Protein AF-A0A3D5C557-F1 (afdb_monomer)

pLDDT: mean 78.21, std 10.98, range [43.75, 94.81]

Foldseek 3Di:
DALQVLLVVLQVVLVVDPDDPVLSVLQSCLSNVLLVLQLVLCCVQVVPPDSVQSVVCSRPCDDVVGHCPPPVRHRPDPRVCLDVVVLVVLCVVCVVPVVNVSSSNSNVSNNVVVVVVVVVVVVVD

Mean predicted aligned error: 7.43 Å

Radius of gyration: 15.38 Å; Cα contacts (8 Å, |Δi|>4): 137; chains: 1; bounding box: 36×33×42 Å

Secondary structure (DSSP, 8-state):
--HHHHHHHHHHHHHHS---HHHHHHHHHHHHHGGGGHHHHHHHHH----HHHHHHHHHHSEETTEETT-TTS------GGG-HHHHHHHHHHHHH-GGGHHHHHHHHHHHHHHHHHHHHHHHH-

Sequence (125 aa):
MRTADHAAAGFIAASLLPFTRQESVEFVAGSVFIDLDHYPGAIKKYGIRNPIDGCVFALTGNLPGLAADDPRRPIEVDRPLHRIETAIGLGLVALLIRRARPAALGVLLHFALDVLDIVTDRRTA

Structure (mmCIF, N/CA/C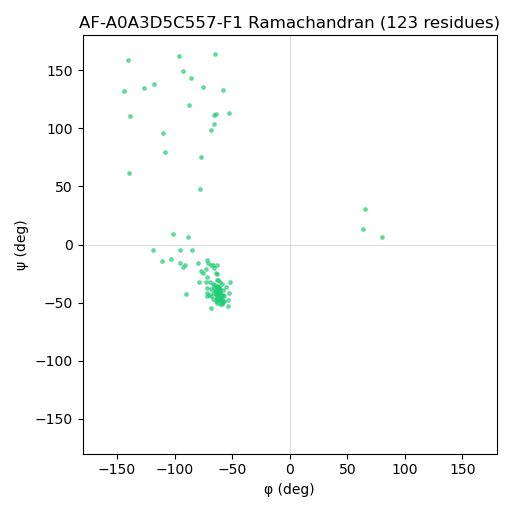/O backbone):
data_AF-A0A3D5C557-F1
#
_entry.id   AF-A0A3D5C557-F1
#
loop_
_atom_site.group_PDB
_atom_site.id
_atom_site.type_symbol
_atom_site.label_atom_id
_atom_site.label_alt_id
_atom_site.label_comp_id
_atom_site.label_asym_id
_atom_site.label_entity_id
_atom_site.label_seq_id
_atom_site.pdbx_PDB_ins_code
_atom_site.Cartn_x
_atom_site.Cartn_y
_atom_site.Cartn_z
_atom_site.occupancy
_atom_site.B_iso_or_equiv
_atom_site.auth_seq_id
_atom_site.auth_comp_id
_atom_site.auth_asym_id
_atom_site.auth_atom_id
_atom_site.pdbx_PDB_model_num
ATOM 1 N N . MET A 1 1 ? 8.478 3.250 -5.102 1.00 73.69 1 MET A N 1
ATOM 2 C CA . MET A 1 1 ? 8.643 2.288 -3.989 1.00 73.69 1 MET A CA 1
ATOM 3 C C . MET A 1 1 ? 7.889 0.997 -4.300 1.00 73.69 1 MET A C 1
ATOM 5 O O . MET A 1 1 ? 6.992 1.021 -5.135 1.00 73.69 1 MET A O 1
ATOM 9 N N . ARG A 1 2 ? 8.259 -0.144 -3.697 1.00 76.75 2 ARG A N 1
ATOM 10 C CA . ARG A 1 2 ? 7.585 -1.447 -3.902 1.00 76.75 2 ARG A CA 1
ATOM 11 C C . ARG A 1 2 ? 6.549 -1.714 -2.806 1.00 76.75 2 ARG A C 1
ATOM 13 O O . ARG A 1 2 ? 6.655 -1.184 -1.704 1.00 76.75 2 ARG A O 1
ATOM 20 N N . THR A 1 3 ? 5.623 -2.644 -3.046 1.00 80.19 3 THR A N 1
ATOM 21 C CA . THR A 1 3 ? 4.621 -3.078 -2.050 1.00 80.19 3 THR A CA 1
ATOM 22 C C . THR A 1 3 ? 5.228 -3.570 -0.745 1.00 80.19 3 THR A C 1
ATOM 24 O O . THR A 1 3 ? 4.696 -3.298 0.330 1.00 80.19 3 THR A O 1
ATOM 27 N N . ALA A 1 4 ? 6.371 -4.258 -0.809 1.00 81.88 4 ALA A N 1
ATOM 28 C CA . ALA A 1 4 ? 7.108 -4.661 0.386 1.00 81.88 4 ALA A CA 1
ATOM 29 C C . ALA A 1 4 ? 7.585 -3.459 1.225 1.00 81.88 4 ALA A C 1
ATOM 31 O O . ALA A 1 4 ? 7.542 -3.523 2.455 1.00 81.88 4 ALA A O 1
ATOM 32 N N . ASP A 1 5 ? 7.978 -2.355 0.583 1.00 84.69 5 ASP A N 1
ATOM 33 C CA . ASP A 1 5 ? 8.427 -1.140 1.268 1.00 84.69 5 ASP A CA 1
ATOM 34 C C . ASP A 1 5 ? 7.238 -0.428 1.933 1.00 84.69 5 ASP A C 1
ATOM 36 O O . ASP A 1 5 ? 7.316 -0.035 3.099 1.00 84.69 5 ASP A O 1
ATOM 40 N N . HIS A 1 6 ? 6.099 -0.351 1.235 1.00 86.81 6 HIS A N 1
ATOM 41 C CA . HIS A 1 6 ? 4.839 0.157 1.784 1.00 86.81 6 HIS A CA 1
ATOM 42 C C . HIS A 1 6 ? 4.331 -0.677 2.967 1.00 86.81 6 HIS A C 1
ATOM 44 O O . HIS A 1 6 ? 3.862 -0.125 3.968 1.00 86.81 6 HIS A O 1
ATOM 50 N N . ALA A 1 7 ? 4.453 -2.005 2.888 1.00 87.50 7 ALA A N 1
ATOM 51 C CA . ALA A 1 7 ? 4.108 -2.908 3.980 1.00 87.50 7 ALA A CA 1
ATOM 52 C C . ALA A 1 7 ? 5.015 -2.670 5.192 1.00 87.50 7 ALA A C 1
ATOM 54 O O . ALA A 1 7 ? 4.523 -2.513 6.308 1.00 87.50 7 ALA A O 1
ATOM 55 N N . ALA A 1 8 ? 6.333 -2.613 4.979 1.00 88.81 8 ALA A N 1
ATOM 56 C CA . ALA A 1 8 ? 7.312 -2.401 6.041 1.00 88.81 8 ALA A CA 1
ATOM 57 C C . ALA A 1 8 ? 7.100 -1.052 6.746 1.00 88.81 8 ALA A C 1
ATOM 59 O O . ALA A 1 8 ? 7.033 -1.004 7.976 1.00 88.81 8 ALA A O 1
ATOM 60 N N . ALA A 1 9 ? 6.914 0.026 5.981 1.00 89.88 9 ALA A N 1
ATOM 61 C CA . ALA A 1 9 ? 6.587 1.340 6.525 1.00 89.88 9 ALA A CA 1
ATOM 62 C C . ALA A 1 9 ? 5.253 1.324 7.289 1.00 89.88 9 ALA A C 1
ATOM 64 O O . ALA A 1 9 ? 5.163 1.878 8.385 1.00 89.88 9 ALA A O 1
ATOM 65 N N . GLY A 1 10 ? 4.244 0.628 6.754 1.00 91.50 10 GLY A N 1
ATOM 66 C CA . GLY A 1 10 ? 2.963 0.398 7.415 1.00 91.50 10 GLY A CA 1
ATOM 67 C C . GLY A 1 10 ? 3.115 -0.293 8.770 1.00 91.50 10 GLY A C 1
ATOM 68 O O . GLY A 1 10 ? 2.572 0.176 9.769 1.00 91.50 10 GLY A O 1
ATOM 69 N N . PHE A 1 11 ? 3.894 -1.375 8.835 1.00 93.06 11 PHE A N 1
ATOM 70 C CA . PHE A 1 11 ? 4.165 -2.102 10.079 1.00 93.06 11 PHE A CA 1
ATOM 71 C C . PHE A 1 11 ?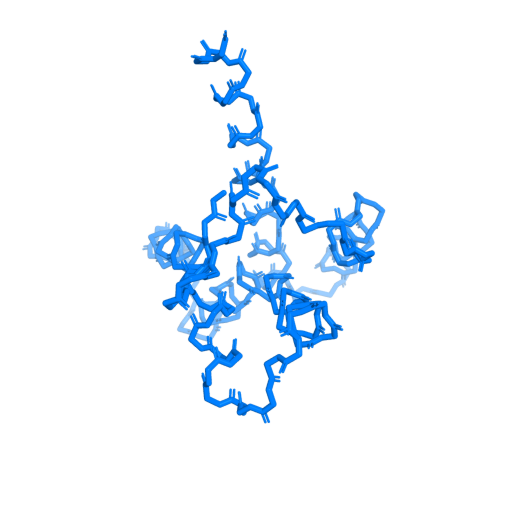 4.882 -1.231 11.112 1.00 93.06 11 PHE A C 1
ATOM 73 O O . PHE A 1 11 ? 4.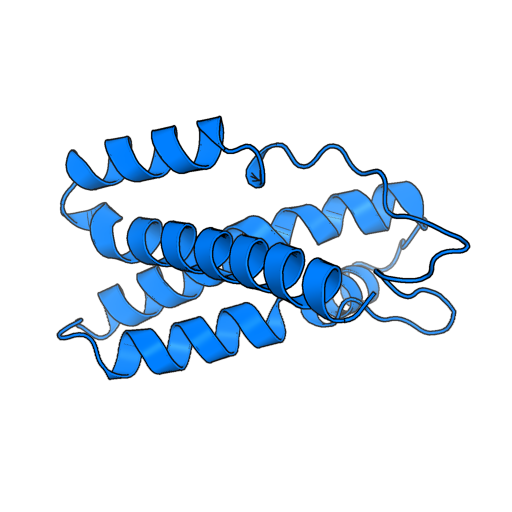480 -1.205 12.277 1.00 93.06 11 PHE A O 1
ATOM 80 N N . ILE A 1 12 ? 5.916 -0.497 10.689 1.00 93.56 12 ILE A N 1
ATOM 81 C CA . ILE A 1 12 ? 6.662 0.409 11.568 1.00 93.56 12 ILE A CA 1
ATOM 82 C C . ILE A 1 12 ? 5.723 1.485 12.116 1.00 93.56 12 ILE A C 1
ATOM 84 O O . ILE A 1 12 ? 5.630 1.647 13.331 1.00 93.56 12 ILE A O 1
ATOM 88 N N . ALA A 1 13 ? 4.969 2.171 11.255 1.00 92.31 13 ALA A N 1
ATOM 89 C CA . ALA A 1 13 ? 4.052 3.224 11.679 1.00 92.31 13 ALA A CA 1
ATOM 90 C C . ALA A 1 13 ? 2.941 2.690 12.599 1.00 92.31 13 ALA A C 1
ATOM 92 O O . ALA A 1 13 ? 2.670 3.290 13.638 1.00 92.31 13 ALA A O 1
ATOM 93 N N . ALA A 1 14 ? 2.359 1.527 12.292 1.00 93.81 14 ALA A N 1
ATOM 94 C CA . ALA A 1 14 ? 1.355 0.893 13.145 1.00 93.81 14 ALA A CA 1
ATOM 95 C C . ALA A 1 14 ? 1.888 0.553 14.546 1.00 93.81 14 ALA A C 1
ATOM 97 O O . ALA A 1 14 ? 1.122 0.613 15.503 1.00 93.81 14 ALA A O 1
ATOM 98 N N . SER A 1 15 ? 3.180 0.220 14.677 1.00 93.06 15 SER A N 1
ATOM 99 C CA . SER A 1 15 ? 3.813 -0.074 15.973 1.00 93.06 15 SER A CA 1
ATOM 100 C C . SER A 1 15 ? 4.034 1.163 16.852 1.00 93.06 15 SER A C 1
ATOM 102 O O . SER A 1 15 ? 4.177 1.037 18.066 1.00 93.06 15 SER A O 1
ATOM 104 N N . LEU A 1 16 ? 4.052 2.353 16.244 1.00 94.38 16 LEU A N 1
ATOM 105 C CA . LEU A 1 16 ? 4.258 3.636 16.922 1.00 94.38 16 LEU A CA 1
ATOM 106 C C . LEU A 1 16 ? 2.941 4.337 17.281 1.00 94.38 16 LEU A C 1
ATOM 108 O O . LEU A 1 16 ? 2.933 5.278 18.074 1.00 94.38 16 LEU A O 1
ATOM 112 N N . LEU A 1 17 ? 1.832 3.904 16.684 1.00 91.94 17 LEU A N 1
ATOM 113 C CA . LEU A 1 17 ? 0.509 4.471 16.907 1.00 91.94 17 LEU A CA 1
ATOM 114 C C . LEU A 1 17 ? -0.222 3.714 18.026 1.00 91.94 17 LEU A C 1
ATOM 116 O O . LEU A 1 17 ? -0.039 2.507 18.176 1.00 91.94 17 LEU A O 1
ATOM 120 N N . PRO A 1 18 ? -1.097 4.384 18.798 1.00 93.12 18 PRO A N 1
ATOM 121 C CA . PRO A 1 18 ? -1.870 3.761 19.873 1.00 93.12 18 PRO A CA 1
ATOM 122 C C . PRO A 1 18 ? -3.061 2.956 19.320 1.00 93.12 18 PRO A C 1
ATOM 124 O O . PRO A 1 18 ? -4.199 3.125 19.755 1.00 93.12 18 PRO A O 1
ATOM 127 N N . PHE A 1 19 ? -2.813 2.118 18.316 1.00 93.62 19 PHE A N 1
ATOM 128 C CA . PHE A 1 19 ? -3.806 1.268 17.681 1.00 93.62 19 PHE A CA 1
ATOM 129 C C . PHE A 1 19 ? -3.976 -0.044 18.438 1.00 93.62 19 PHE A C 1
ATOM 131 O O . PHE A 1 19 ? -3.028 -0.652 18.936 1.00 93.62 19 PHE A O 1
ATOM 138 N N . THR A 1 20 ? -5.216 -0.515 18.493 1.00 94.81 20 THR A N 1
ATOM 139 C CA . THR A 1 20 ? -5.509 -1.906 18.825 1.00 94.81 20 THR A CA 1
ATOM 140 C C . THR A 1 20 ? -4.957 -2.833 17.743 1.00 94.81 20 THR A C 1
ATOM 142 O O . THR A 1 20 ? -4.710 -2.428 16.609 1.00 94.81 20 THR A O 1
ATOM 145 N N . ARG A 1 21 ? -4.847 -4.130 18.054 1.00 93.75 21 ARG A N 1
ATOM 146 C CA . ARG A 1 21 ? -4.385 -5.142 17.090 1.00 93.75 21 ARG A CA 1
ATOM 147 C C . ARG A 1 21 ? -5.164 -5.110 15.773 1.00 93.75 21 ARG A C 1
ATOM 149 O O . ARG A 1 21 ? -4.571 -5.264 14.712 1.00 93.75 21 ARG A O 1
ATOM 156 N N . GLN A 1 22 ? -6.482 -4.937 15.849 1.00 94.00 22 GLN A N 1
ATOM 157 C CA . GLN A 1 22 ? -7.327 -4.877 14.662 1.00 94.00 22 GLN A CA 1
ATOM 158 C C . GLN A 1 22 ? -7.063 -3.602 13.856 1.00 94.00 22 GLN A C 1
ATOM 160 O O . GLN A 1 22 ? -6.893 -3.683 12.645 1.00 94.00 22 GLN A O 1
ATOM 165 N N . GLU A 1 23 ? -6.961 -2.450 14.517 1.00 94.31 23 GLU A N 1
ATOM 166 C CA . GLU A 1 23 ? -6.661 -1.177 13.854 1.00 94.31 23 GLU A CA 1
ATOM 167 C C . GLU A 1 23 ? -5.270 -1.195 13.199 1.00 94.31 23 GLU A C 1
ATOM 169 O O . GLU A 1 23 ? -5.115 -0.681 12.096 1.00 94.31 23 GLU A O 1
ATOM 174 N N . SER A 1 24 ? -4.274 -1.853 13.807 1.00 94.44 24 SER A N 1
ATOM 175 C CA . SER A 1 24 ? -2.961 -2.066 13.183 1.00 94.44 24 SER A CA 1
ATOM 176 C C . SER A 1 24 ? -3.060 -2.906 11.908 1.00 94.44 24 SER A C 1
ATOM 178 O O . SER A 1 24 ? -2.435 -2.565 10.908 1.00 94.44 24 SER A O 1
ATOM 180 N N . VAL A 1 25 ? -3.855 -3.984 11.914 1.00 93.56 25 VAL A N 1
ATOM 181 C CA . VAL A 1 25 ? -4.083 -4.811 10.714 1.00 93.56 25 VAL A CA 1
ATOM 182 C C . VAL A 1 25 ? -4.779 -3.999 9.626 1.00 93.56 25 VAL A C 1
ATOM 184 O O . VAL A 1 25 ? -4.350 -4.033 8.477 1.00 93.56 25 VAL A O 1
ATOM 187 N N . GLU A 1 26 ? -5.820 -3.248 9.980 1.00 91.25 26 GLU A N 1
ATOM 188 C CA . GLU A 1 26 ? -6.553 -2.385 9.050 1.00 91.25 26 GLU A CA 1
ATOM 189 C C . GLU A 1 26 ? -5.645 -1.296 8.457 1.00 91.25 26 GLU A C 1
ATOM 191 O O . GLU A 1 26 ? -5.683 -1.058 7.252 1.00 91.25 26 GLU A O 1
ATOM 196 N N . PHE A 1 27 ? -4.787 -0.682 9.274 1.00 92.56 27 PHE A N 1
ATOM 197 C CA . PHE A 1 27 ? -3.813 0.316 8.836 1.00 92.56 27 PHE A CA 1
ATOM 198 C C . PHE A 1 27 ? -2.778 -0.258 7.865 1.00 92.56 27 PHE A C 1
ATOM 200 O O . PHE A 1 27 ? -2.580 0.299 6.787 1.00 92.56 27 PHE A O 1
ATOM 207 N N . VAL A 1 28 ? -2.150 -1.388 8.206 1.00 92.31 28 VAL A N 1
ATOM 208 C CA . VAL A 1 28 ? -1.165 -2.044 7.330 1.00 92.31 28 VAL A CA 1
ATOM 209 C C . VAL A 1 28 ? -1.824 -2.518 6.035 1.00 92.31 28 VAL A C 1
ATOM 211 O O . VAL A 1 28 ? -1.261 -2.347 4.961 1.00 92.31 28 VAL A O 1
ATOM 214 N N . ALA A 1 29 ? -3.040 -3.065 6.107 1.00 88.88 29 ALA A N 1
ATOM 215 C CA . ALA A 1 29 ? -3.794 -3.438 4.914 1.00 88.88 29 ALA A CA 1
ATOM 216 C C . ALA A 1 29 ? -4.064 -2.216 4.022 1.00 88.88 29 ALA A C 1
ATOM 218 O O . ALA A 1 29 ? -3.884 -2.295 2.811 1.00 88.88 29 ALA A O 1
ATOM 219 N N . GLY A 1 30 ? -4.432 -1.077 4.616 1.00 88.19 30 GLY A N 1
ATOM 220 C CA . GLY A 1 30 ? -4.611 0.184 3.901 1.00 88.19 30 GLY A CA 1
ATOM 221 C C . GLY A 1 30 ? -3.337 0.691 3.224 1.00 88.19 30 GLY A C 1
ATOM 222 O O . GLY A 1 30 ? -3.418 1.191 2.105 1.00 88.19 30 GLY A O 1
ATOM 223 N N . SER A 1 31 ? -2.165 0.519 3.851 1.00 89.62 31 SER A N 1
ATOM 224 C CA . SER A 1 31 ? -0.888 0.998 3.299 1.00 89.62 31 SER A CA 1
ATOM 225 C C . SER A 1 31 ? -0.399 0.224 2.078 1.00 89.62 31 SER A C 1
ATOM 227 O O . SER A 1 31 ? 0.458 0.723 1.359 1.00 89.62 31 SER A O 1
ATOM 229 N N . VAL A 1 32 ? -0.954 -0.960 1.814 1.00 86.69 32 VAL A N 1
ATOM 230 C CA . VAL A 1 32 ? -0.622 -1.791 0.642 1.00 86.69 32 VAL A CA 1
ATOM 231 C C . VAL A 1 32 ? -1.815 -2.035 -0.279 1.00 86.69 32 VAL A C 1
ATOM 233 O O . VAL A 1 32 ? -1.673 -2.660 -1.324 1.00 86.69 32 VAL A O 1
ATOM 236 N N . PHE A 1 33 ? -3.013 -1.582 0.095 1.00 82.62 33 PHE A N 1
ATOM 237 C CA . PHE A 1 33 ? -4.239 -1.864 -0.653 1.00 82.62 33 PHE A CA 1
ATOM 238 C C . PHE A 1 33 ? -4.177 -1.323 -2.084 1.00 82.62 33 PHE A C 1
ATOM 240 O O . PHE A 1 33 ? -4.619 -1.985 -3.020 1.00 82.62 33 PHE A O 1
ATOM 247 N N . ILE A 1 34 ? -3.620 -0.124 -2.245 1.00 75.75 34 ILE A N 1
ATOM 248 C CA . ILE A 1 34 ? -3.537 0.563 -3.536 1.00 75.75 34 ILE A CA 1
ATOM 249 C C . ILE A 1 34 ? -2.562 -0.148 -4.471 1.00 75.75 34 ILE A C 1
ATOM 251 O O . ILE A 1 34 ? -2.840 -0.267 -5.662 1.00 75.75 34 ILE A O 1
ATOM 255 N N . ASP A 1 35 ? -1.510 -0.753 -3.918 1.00 77.62 35 ASP A N 1
ATOM 256 C CA . ASP A 1 35 ? -0.557 -1.541 -4.689 1.00 77.62 35 ASP A CA 1
ATOM 257 C C . ASP A 1 35 ? -1.177 -2.776 -5.359 1.00 77.62 35 ASP A C 1
ATOM 259 O O . ASP A 1 35 ? -0.602 -3.314 -6.304 1.00 77.62 35 ASP A O 1
ATOM 263 N N . LEU A 1 36 ? -2.356 -3.233 -4.922 1.00 67.56 36 LEU A N 1
ATOM 264 C CA . LEU A 1 36 ? -3.023 -4.391 -5.519 1.00 67.56 36 LEU A CA 1
ATOM 265 C C . LEU A 1 36 ? -3.461 -4.149 -6.975 1.00 67.56 36 LEU A C 1
ATOM 267 O O . LEU A 1 36 ? -3.651 -5.122 -7.709 1.00 67.56 36 LEU A O 1
ATOM 271 N N . ASP A 1 37 ? -3.589 -2.895 -7.432 1.00 68.25 37 ASP A N 1
ATOM 272 C CA . ASP A 1 37 ? -3.891 -2.595 -8.841 1.00 68.25 37 ASP A CA 1
ATOM 273 C C . ASP A 1 37 ? -2.704 -2.870 -9.796 1.00 68.25 37 ASP A C 1
ATOM 275 O O . ASP A 1 37 ? -2.912 -3.049 -11.005 1.00 68.25 37 ASP A O 1
ATOM 279 N N . HIS A 1 38 ? -1.488 -3.065 -9.261 1.00 65.38 38 HIS A N 1
ATOM 280 C CA . HIS A 1 38 ? -0.335 -3.552 -10.022 1.00 65.38 38 HIS A CA 1
ATOM 281 C C . HIS A 1 38 ? -0.573 -4.965 -10.576 1.00 65.38 38 HIS A C 1
ATOM 283 O O . HIS A 1 38 ? -0.077 -5.292 -11.657 1.00 65.38 38 HIS A O 1
ATOM 289 N N . TYR A 1 39 ? -1.359 -5.800 -9.883 1.00 64.38 39 TYR A N 1
ATOM 290 C CA . TYR A 1 39 ? -1.575 -7.205 -10.242 1.00 64.38 39 TYR A CA 1
ATOM 291 C C . TYR A 1 39 ? -2.376 -7.380 -11.552 1.00 64.38 39 TYR A C 1
ATOM 293 O O . TYR A 1 39 ? -1.852 -7.990 -12.492 1.00 64.38 39 TYR A O 1
ATOM 301 N N . PRO A 1 40 ? -3.586 -6.801 -11.716 1.00 62.12 40 PRO A N 1
ATOM 302 C CA . PRO A 1 40 ? -4.307 -6.858 -12.990 1.00 62.12 40 PRO A CA 1
ATOM 303 C C . PRO A 1 40 ? -3.575 -6.139 -14.131 1.00 62.12 40 PRO A C 1
ATOM 305 O O . PRO A 1 40 ? -3.616 -6.597 -15.277 1.00 62.12 40 PRO A O 1
ATOM 308 N N . GLY A 1 41 ? -2.888 -5.032 -13.827 1.00 63.72 41 GLY A N 1
ATOM 309 C CA . GLY A 1 41 ? -2.111 -4.263 -14.799 1.00 63.72 41 GLY A CA 1
ATOM 310 C C . GLY A 1 41 ? -0.954 -5.061 -15.399 1.00 63.72 41 GLY A C 1
ATOM 311 O O . GLY A 1 41 ? -0.807 -5.124 -16.623 1.00 63.72 41 GLY A O 1
ATOM 312 N N . ALA A 1 42 ? -0.178 -5.731 -14.546 1.00 63.56 42 ALA A N 1
ATOM 313 C CA . ALA A 1 42 ? 0.941 -6.573 -14.952 1.00 63.56 42 ALA A CA 1
ATOM 314 C C . ALA A 1 42 ? 0.487 -7.817 -15.728 1.00 63.56 42 ALA A C 1
ATOM 316 O O . ALA A 1 42 ? 1.077 -8.142 -16.759 1.00 63.56 42 ALA A O 1
ATOM 317 N N . ILE A 1 43 ? -0.597 -8.476 -15.298 1.00 68.00 43 ILE A N 1
ATOM 318 C CA . ILE A 1 43 ? -1.186 -9.620 -16.016 1.00 68.00 43 ILE A CA 1
ATOM 319 C C . ILE A 1 43 ? -1.605 -9.215 -17.429 1.00 68.00 43 ILE A C 1
ATOM 321 O O . ILE A 1 43 ? -1.228 -9.872 -18.402 1.00 68.00 43 ILE A O 1
ATOM 325 N N . LYS A 1 44 ? -2.353 -8.114 -17.555 1.00 66.44 44 LYS A N 1
ATOM 326 C CA . LYS A 1 44 ? -2.870 -7.642 -18.845 1.00 66.44 44 LYS A CA 1
ATOM 327 C C . LYS A 1 44 ? -1.752 -7.204 -19.794 1.00 66.44 44 LYS A C 1
ATOM 329 O O . LYS A 1 44 ? -1.883 -7.397 -21.000 1.00 66.44 44 LYS A O 1
ATOM 334 N N . LYS A 1 45 ? -0.666 -6.627 -19.268 1.00 65.44 45 LYS A N 1
ATOM 335 C CA . LYS A 1 45 ? 0.418 -6.044 -20.071 1.00 65.44 45 LYS A CA 1
ATOM 336 C C . LYS A 1 45 ? 1.542 -7.023 -20.409 1.00 65.44 45 LYS A C 1
ATOM 338 O O . LYS A 1 45 ? 2.007 -7.041 -21.544 1.00 65.44 45 LYS A O 1
ATOM 343 N N . TYR A 1 46 ? 1.967 -7.839 -19.449 1.00 69.00 46 TYR A N 1
ATOM 344 C CA . TYR A 1 46 ? 3.052 -8.807 -19.637 1.00 69.00 46 TYR A CA 1
ATOM 345 C C . TYR A 1 46 ? 2.559 -10.208 -19.998 1.00 69.00 46 TYR A C 1
ATOM 347 O O . TYR A 1 46 ? 3.367 -11.089 -20.283 1.00 69.00 46 TYR A O 1
ATOM 355 N N . GLY A 1 47 ? 1.241 -10.425 -20.003 1.00 75.00 47 GLY A N 1
ATOM 356 C CA . GLY A 1 47 ? 0.664 -11.731 -20.297 1.00 75.00 47 GLY A CA 1
ATOM 357 C C . GLY A 1 47 ? 1.017 -12.770 -19.236 1.00 75.00 47 GLY A C 1
ATOM 358 O O . GLY A 1 47 ? 1.146 -13.947 -19.568 1.00 75.00 47 GLY A O 1
ATOM 359 N N . ILE A 1 48 ? 1.193 -12.351 -17.977 1.00 75.94 48 ILE A N 1
ATOM 360 C CA . ILE A 1 48 ? 1.427 -13.267 -16.857 1.00 75.94 48 ILE A CA 1
ATOM 361 C C . ILE A 1 48 ? 0.155 -14.100 -16.671 1.00 75.94 48 ILE A C 1
ATOM 363 O O . ILE A 1 48 ? -0.861 -13.608 -16.193 1.00 75.94 48 ILE A O 1
ATOM 367 N N . ARG A 1 49 ? 0.185 -15.360 -17.112 1.00 77.19 49 ARG A N 1
ATOM 368 C CA . ARG A 1 49 ? -0.977 -16.272 -17.068 1.00 77.19 49 ARG A CA 1
ATOM 369 C C . ARG A 1 49 ? -1.042 -17.099 -15.788 1.00 77.19 49 ARG A C 1
ATOM 371 O O . ARG A 1 49 ? -2.091 -17.654 -15.479 1.00 77.19 49 ARG A O 1
ATOM 378 N N . ASN A 1 50 ? 0.071 -17.193 -15.065 1.00 82.19 50 ASN A N 1
ATOM 379 C CA . ASN A 1 50 ? 0.142 -17.882 -13.788 1.00 82.19 50 ASN A CA 1
ATOM 380 C C . ASN A 1 50 ? -0.231 -16.903 -12.658 1.00 82.19 50 ASN A C 1
ATOM 382 O O . ASN A 1 50 ? 0.454 -15.892 -12.489 1.00 82.19 50 ASN A O 1
ATOM 386 N N . PRO A 1 51 ? -1.282 -17.184 -11.868 1.00 67.50 51 PRO A N 1
ATOM 387 C CA . PRO A 1 51 ? -1.701 -16.305 -10.779 1.00 67.50 51 PRO A CA 1
ATOM 388 C C . PRO A 1 51 ? -0.632 -16.154 -9.685 1.00 67.50 51 PRO A C 1
ATOM 390 O O . PRO A 1 51 ? -0.525 -15.089 -9.086 1.00 67.50 51 PRO A O 1
ATOM 393 N N . ILE A 1 52 ? 0.200 -17.178 -9.451 1.00 76.94 52 ILE A N 1
ATOM 394 C CA . ILE A 1 52 ? 1.297 -17.111 -8.473 1.00 76.94 52 ILE A CA 1
ATOM 395 C C . ILE A 1 52 ? 2.352 -16.105 -8.936 1.00 76.94 52 ILE A C 1
ATOM 397 O O . ILE A 1 52 ? 2.747 -15.241 -8.158 1.00 76.94 52 ILE A O 1
ATOM 401 N N . ASP A 1 53 ? 2.760 -16.166 -10.204 1.00 76.31 53 ASP A N 1
ATOM 402 C CA . ASP A 1 53 ? 3.759 -15.246 -10.762 1.00 76.31 53 ASP A CA 1
ATOM 403 C C . ASP A 1 53 ? 3.249 -13.805 -10.737 1.00 76.31 53 ASP A C 1
ATOM 405 O O . ASP A 1 53 ? 3.995 -12.885 -10.412 1.00 76.31 53 ASP A O 1
ATOM 409 N N . GLY A 1 54 ? 1.957 -13.600 -11.002 1.00 71.88 54 GLY A N 1
ATOM 410 C CA . GLY A 1 54 ? 1.365 -12.276 -10.869 1.00 71.88 54 GLY A CA 1
ATOM 411 C C . GLY A 1 54 ? 1.404 -11.785 -9.415 1.00 71.88 54 GLY A C 1
ATOM 412 O O . GLY A 1 54 ? 1.764 -10.633 -9.190 1.00 71.88 54 GLY A O 1
ATOM 413 N N . CYS A 1 55 ? 1.105 -12.635 -8.423 1.00 69.62 55 CYS A N 1
ATOM 414 C CA . CYS A 1 55 ? 1.189 -12.261 -7.006 1.00 69.62 55 CYS A CA 1
ATOM 415 C C . CYS A 1 55 ? 2.627 -11.914 -6.597 1.00 69.62 55 CYS A C 1
ATOM 417 O O . CYS A 1 55 ? 2.851 -10.926 -5.901 1.00 69.62 55 CYS A O 1
ATOM 419 N N . VAL A 1 56 ? 3.611 -12.693 -7.056 1.00 76.19 56 VAL A N 1
ATOM 420 C CA . VAL A 1 56 ? 5.037 -12.418 -6.821 1.00 76.19 56 VAL A CA 1
ATOM 421 C C . VAL A 1 56 ? 5.442 -11.088 -7.452 1.00 76.19 56 VAL A C 1
ATOM 423 O O . VAL A 1 56 ? 6.099 -10.276 -6.798 1.00 76.19 56 VAL A O 1
ATOM 426 N N . PHE A 1 57 ? 5.016 -10.829 -8.689 1.00 75.69 57 PHE A N 1
ATOM 427 C CA . PHE A 1 57 ? 5.286 -9.565 -9.365 1.00 75.69 57 PHE A CA 1
ATOM 428 C C . PHE A 1 57 ? 4.623 -8.383 -8.657 1.00 75.69 57 PHE A C 1
ATOM 430 O O . PHE A 1 57 ? 5.248 -7.342 -8.515 1.00 75.69 57 PHE A O 1
ATOM 437 N N . ALA A 1 58 ? 3.394 -8.538 -8.163 1.00 69.69 58 ALA A N 1
ATOM 438 C CA . ALA A 1 58 ? 2.705 -7.492 -7.415 1.00 69.69 58 ALA A CA 1
ATOM 439 C C . ALA A 1 58 ? 3.442 -7.149 -6.115 1.00 69.69 58 ALA A C 1
ATOM 441 O O . ALA A 1 58 ? 3.635 -5.984 -5.810 1.00 69.69 58 ALA A O 1
ATOM 442 N N . LEU A 1 59 ? 3.920 -8.158 -5.382 1.00 69.00 59 LEU A N 1
ATOM 443 C CA . LEU A 1 59 ? 4.617 -7.950 -4.110 1.00 69.00 59 LEU A CA 1
ATOM 444 C C . LEU A 1 59 ? 6.020 -7.360 -4.276 1.00 69.00 59 LEU A C 1
ATOM 446 O O . LEU A 1 59 ? 6.477 -6.582 -3.437 1.00 69.00 59 LEU A O 1
ATOM 450 N N . THR A 1 60 ? 6.733 -7.779 -5.319 1.00 72.12 60 THR A N 1
ATOM 451 C CA . THR A 1 60 ? 8.173 -7.504 -5.454 1.00 72.12 60 THR A CA 1
ATOM 452 C C . THR A 1 60 ? 8.505 -6.528 -6.578 1.00 72.12 60 THR A C 1
ATOM 454 O O . THR A 1 60 ? 9.635 -6.045 -6.646 1.00 72.12 60 THR A O 1
ATOM 457 N N . GLY A 1 61 ? 7.560 -6.262 -7.480 1.00 73.69 61 GLY A N 1
ATOM 458 C CA . GLY A 1 61 ? 7.796 -5.554 -8.735 1.00 73.69 61 GLY A CA 1
ATOM 459 C C . GLY A 1 61 ? 8.734 -6.295 -9.691 1.00 73.69 61 GLY A C 1
ATOM 460 O O . GLY A 1 61 ? 9.252 -5.668 -10.613 1.00 73.69 61 GLY A O 1
ATOM 461 N N . ASN A 1 62 ? 9.029 -7.584 -9.466 1.00 76.00 62 ASN A N 1
ATOM 462 C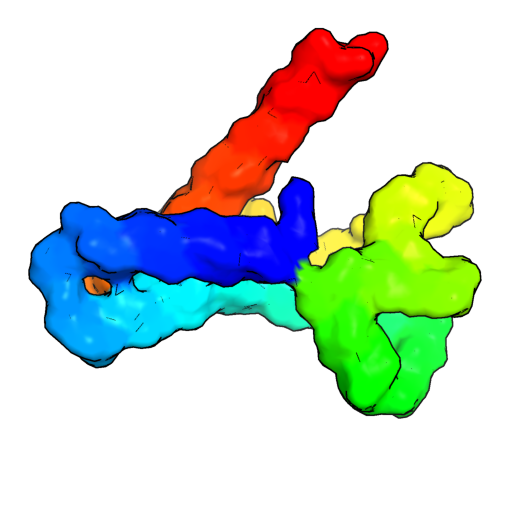 CA . ASN A 1 62 ? 10.118 -8.264 -10.161 1.00 76.00 62 ASN A CA 1
ATOM 463 C C . ASN A 1 62 ? 9.806 -9.735 -10.487 1.00 76.00 62 ASN A C 1
ATOM 465 O O . ASN A 1 62 ? 9.375 -10.514 -9.638 1.00 76.00 62 ASN A O 1
ATOM 469 N N . LEU A 1 63 ? 10.065 -10.123 -11.733 1.00 75.75 63 LEU A N 1
ATOM 470 C CA . LEU A 1 63 ? 10.055 -11.493 -12.243 1.00 75.75 63 LEU A CA 1
ATOM 471 C C . LEU A 1 63 ? 11.229 -11.669 -13.225 1.00 75.75 63 LEU A C 1
ATOM 473 O O . LEU A 1 63 ? 11.709 -10.690 -13.800 1.00 75.75 63 LEU A O 1
ATOM 477 N N . PRO A 1 64 ? 11.693 -12.904 -13.490 1.00 75.94 64 PRO A N 1
ATOM 478 C CA . PRO A 1 64 ? 12.731 -13.144 -14.490 1.00 75.94 64 PRO A CA 1
ATOM 479 C C . PRO A 1 64 ? 12.376 -12.523 -15.855 1.00 75.94 64 PRO A C 1
ATOM 481 O O . PRO A 1 64 ? 11.427 -12.938 -16.516 1.00 75.94 64 PRO A O 1
ATOM 484 N N . GLY A 1 65 ? 13.142 -11.511 -16.274 1.00 72.94 65 GLY A N 1
ATOM 485 C CA . GLY A 1 65 ? 12.936 -10.797 -17.542 1.00 72.94 65 GLY A CA 1
ATOM 486 C C . GLY A 1 65 ? 11.829 -9.732 -17.540 1.00 72.94 65 GLY A C 1
ATOM 487 O O . GLY A 1 65 ? 11.539 -9.183 -18.604 1.00 72.94 65 GLY A O 1
ATOM 488 N N . LEU A 1 66 ? 11.223 -9.435 -16.385 1.00 73.81 66 LEU A N 1
ATOM 489 C CA . LEU A 1 66 ? 10.181 -8.422 -16.206 1.00 73.81 66 LEU A CA 1
ATOM 490 C C . LEU A 1 66 ? 10.428 -7.655 -14.899 1.00 73.81 66 LEU A C 1
ATOM 492 O O . LEU A 1 66 ? 10.236 -8.203 -13.818 1.00 73.81 66 LEU A O 1
ATOM 496 N N . ALA A 1 67 ? 10.805 -6.384 -14.992 1.00 72.88 67 ALA A N 1
ATOM 497 C CA . ALA A 1 67 ? 10.928 -5.502 -13.834 1.00 72.88 67 ALA A CA 1
ATOM 498 C C . ALA A 1 67 ? 9.950 -4.331 -13.973 1.00 72.88 67 ALA A C 1
ATOM 500 O O . ALA A 1 67 ? 9.769 -3.804 -15.074 1.00 72.88 67 ALA A O 1
ATOM 501 N N . ALA A 1 68 ? 9.292 -3.954 -12.875 1.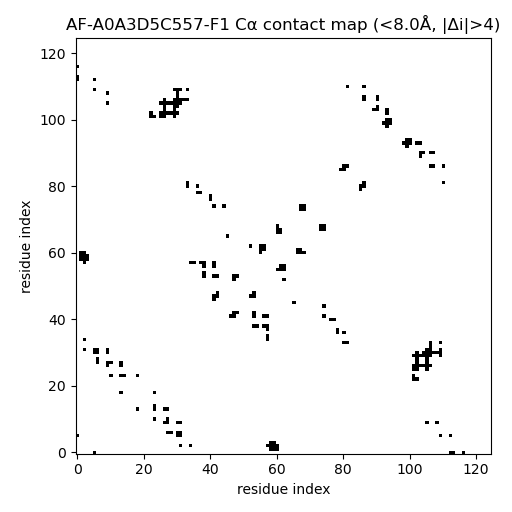00 68.12 68 ALA A N 1
ATOM 502 C CA . ALA A 1 68 ? 8.283 -2.896 -12.869 1.00 68.12 68 ALA A CA 1
ATOM 503 C C . ALA A 1 68 ? 8.847 -1.515 -13.235 1.00 68.12 68 ALA A C 1
ATOM 505 O O . ALA A 1 68 ? 8.124 -0.660 -13.747 1.00 68.12 68 ALA A O 1
ATOM 506 N N . ASP A 1 69 ? 10.142 -1.340 -13.012 1.00 68.81 69 ASP A N 1
ATOM 507 C CA . ASP A 1 69 ? 10.955 -0.173 -13.314 1.00 68.81 69 ASP A CA 1
ATOM 508 C C . ASP A 1 69 ? 11.798 -0.338 -14.594 1.00 68.81 69 ASP A C 1
ATOM 510 O O . ASP A 1 69 ? 12.628 0.525 -14.864 1.00 68.81 69 ASP A O 1
ATOM 514 N N . ASP A 1 70 ? 11.613 -1.394 -15.411 1.00 71.56 70 ASP A N 1
ATOM 515 C CA . ASP A 1 70 ? 12.385 -1.545 -16.658 1.00 71.56 70 ASP A CA 1
ATOM 516 C C . ASP A 1 70 ? 12.050 -0.394 -17.628 1.00 71.56 70 ASP A C 1
ATOM 518 O O . ASP A 1 70 ? 10.946 -0.360 -18.195 1.00 71.56 70 ASP A O 1
ATOM 522 N N . PRO A 1 71 ? 13.000 0.520 -17.908 1.00 67.50 71 PRO A N 1
ATOM 523 C CA . PRO A 1 71 ? 12.744 1.679 -18.757 1.00 67.50 71 PRO A CA 1
ATOM 524 C C . PRO A 1 71 ? 12.456 1.290 -20.214 1.00 67.50 71 PRO A C 1
ATOM 526 O O . PRO A 1 71 ? 11.892 2.083 -20.965 1.00 67.50 71 PRO A O 1
ATOM 529 N N . ARG A 1 72 ? 12.802 0.065 -20.637 1.00 72.81 72 ARG A N 1
ATOM 530 C CA . ARG A 1 72 ? 12.506 -0.458 -21.984 1.00 72.81 72 ARG A CA 1
ATOM 531 C C . ARG A 1 72 ? 11.067 -0.949 -22.117 1.00 72.81 72 ARG A C 1
ATOM 533 O O . ARG A 1 72 ? 10.607 -1.191 -23.233 1.00 72.81 72 ARG A O 1
ATOM 540 N N . ARG A 1 73 ? 10.369 -1.158 -20.997 1.00 66.25 73 ARG A N 1
ATOM 541 C CA . ARG A 1 73 ? 8.988 -1.660 -20.941 1.00 66.25 73 ARG A CA 1
ATOM 542 C C . ARG A 1 73 ? 8.190 -0.923 -19.858 1.00 66.25 73 ARG A C 1
ATOM 544 O O . ARG A 1 73 ? 7.694 -1.579 -18.938 1.00 66.25 73 ARG A O 1
ATOM 551 N N . PRO A 1 74 ? 8.026 0.409 -19.974 1.00 63.66 74 PRO A N 1
ATOM 552 C CA . PRO A 1 74 ? 7.370 1.210 -18.947 1.00 63.66 74 PRO A CA 1
ATOM 553 C C . PRO A 1 74 ? 5.944 0.714 -18.694 1.00 63.66 74 PRO A C 1
ATOM 555 O O . PRO A 1 74 ? 5.167 0.490 -19.629 1.00 63.66 74 PRO A O 1
ATOM 558 N N . ILE A 1 75 ? 5.570 0.546 -17.424 1.00 60.53 75 ILE A N 1
ATOM 559 C CA . ILE A 1 75 ? 4.216 0.150 -17.011 1.00 60.53 75 ILE A CA 1
ATOM 560 C C . ILE A 1 75 ? 3.271 1.359 -17.099 1.00 60.53 75 ILE A C 1
ATOM 562 O O . ILE A 1 75 ? 2.866 1.937 -16.098 1.00 60.53 75 ILE A O 1
ATOM 566 N N . GLU A 1 76 ? 2.874 1.737 -18.314 1.00 57.47 76 GLU A N 1
ATOM 567 C CA . GLU A 1 76 ? 1.631 2.484 -18.544 1.00 57.47 76 GLU A CA 1
ATOM 568 C C . GLU A 1 76 ? 0.444 1.565 -18.233 1.00 57.47 76 GLU A C 1
ATOM 570 O O . GLU A 1 76 ? 0.095 0.692 -19.033 1.00 57.47 76 GLU A O 1
ATOM 575 N N . VAL A 1 77 ? -0.111 1.704 -17.035 1.00 58.38 77 VAL A N 1
ATOM 576 C CA . VAL A 1 77 ? -1.359 1.069 -16.601 1.00 58.38 77 VAL A CA 1
ATOM 577 C C . VAL A 1 77 ? -2.241 2.200 -16.086 1.00 58.38 77 VAL A C 1
ATOM 579 O O . VAL A 1 77 ? -1.751 3.068 -15.368 1.00 58.38 77 VAL A O 1
ATOM 582 N N . ASP A 1 78 ? -3.521 2.219 -16.467 1.00 63.78 78 ASP A N 1
ATOM 583 C CA . ASP A 1 78 ? -4.495 3.104 -15.821 1.00 63.78 78 ASP A CA 1
ATOM 584 C C . ASP A 1 78 ? -4.658 2.639 -14.370 1.00 63.78 78 ASP A C 1
ATOM 586 O O . ASP A 1 78 ? -5.139 1.530 -14.125 1.00 63.78 78 ASP A O 1
ATOM 590 N N . ARG A 1 79 ? -4.185 3.461 -13.430 1.00 70.12 79 ARG A N 1
ATOM 591 C CA . ARG A 1 79 ? -4.159 3.180 -11.990 1.00 70.12 79 ARG A CA 1
ATOM 592 C C . ARG A 1 79 ? -5.193 4.055 -11.287 1.00 70.12 79 ARG A C 1
ATOM 594 O O . ARG A 1 79 ? -4.848 5.104 -10.739 1.00 70.12 79 ARG A O 1
ATOM 601 N N . PRO A 1 80 ? -6.484 3.689 -11.325 1.00 69.50 80 PRO A N 1
ATOM 602 C CA . PRO A 1 80 ? -7.540 4.513 -10.749 1.00 69.50 80 PRO A CA 1
ATOM 603 C C . PRO A 1 80 ? -7.401 4.676 -9.229 1.00 69.50 80 PRO A C 1
ATOM 605 O O . PRO A 1 80 ? -7.857 5.685 -8.688 1.00 69.50 80 PRO A O 1
ATOM 608 N N . LEU A 1 81 ? -6.755 3.724 -8.543 1.00 72.75 81 LEU A N 1
ATOM 609 C CA . LEU A 1 81 ? -6.526 3.803 -7.099 1.00 72.75 81 LEU A CA 1
ATOM 610 C C . LEU A 1 81 ? -5.391 4.755 -6.722 1.00 72.75 81 LEU A C 1
ATOM 612 O O . LEU A 1 81 ? -5.428 5.285 -5.621 1.00 72.75 81 LEU A O 1
ATOM 616 N N . HIS A 1 82 ? -4.464 5.040 -7.641 1.00 76.81 82 HIS A N 1
ATOM 617 C CA . HIS A 1 82 ? -3.369 6.000 -7.464 1.00 76.81 82 HIS A CA 1
ATOM 618 C C . HIS A 1 82 ? -3.757 7.439 -7.870 1.00 76.81 82 HIS A C 1
ATOM 620 O O . HIS A 1 82 ? -2.916 8.336 -7.912 1.00 76.81 82 HIS A O 1
ATOM 626 N N . ARG A 1 83 ? -5.033 7.693 -8.196 1.00 78.12 83 ARG A N 1
ATOM 627 C CA . ARG A 1 83 ? -5.525 9.047 -8.487 1.00 78.12 83 ARG A CA 1
ATOM 628 C C . ARG A 1 83 ? -5.682 9.841 -7.189 1.00 78.12 83 ARG A C 1
ATOM 630 O O . ARG A 1 83 ? -6.255 9.341 -6.218 1.00 78.12 83 ARG A O 1
ATOM 637 N N . ILE A 1 84 ? -5.224 11.093 -7.184 1.00 72.62 84 ILE A N 1
ATOM 638 C CA . ILE A 1 84 ? -5.280 11.976 -6.005 1.00 72.62 84 ILE A CA 1
ATOM 639 C C . ILE A 1 84 ? -6.727 12.174 -5.522 1.00 72.62 84 ILE A C 1
ATOM 641 O O . ILE A 1 84 ? -6.990 12.235 -4.323 1.00 72.62 84 ILE A O 1
ATOM 645 N N . GLU A 1 85 ? -7.691 12.195 -6.441 1.00 82.94 85 GLU A N 1
ATOM 646 C CA . GLU A 1 85 ? -9.118 12.314 -6.146 1.00 82.94 85 GLU A CA 1
ATOM 647 C C . GLU A 1 85 ? -9.639 11.092 -5.381 1.00 82.94 85 GLU A C 1
ATOM 649 O O . GLU A 1 85 ? -10.424 11.242 -4.443 1.00 82.94 85 GLU A O 1
ATOM 654 N N . THR A 1 86 ? -9.164 9.891 -5.732 1.00 78.12 86 THR A N 1
ATOM 655 C CA . THR A 1 86 ? -9.482 8.647 -5.015 1.00 78.12 86 THR A CA 1
ATOM 656 C C . THR A 1 86 ? -8.932 8.699 -3.591 1.00 78.12 86 THR A C 1
ATOM 658 O O . THR A 1 86 ? -9.653 8.377 -2.644 1.00 78.12 86 THR A O 1
ATOM 661 N N . ALA A 1 87 ? -7.695 9.179 -3.418 1.00 73.81 87 ALA A N 1
ATOM 662 C CA . ALA A 1 87 ? -7.072 9.371 -2.107 1.00 73.81 87 ALA A CA 1
ATOM 663 C C . ALA A 1 87 ? -7.889 10.317 -1.216 1.00 73.81 87 ALA A C 1
ATOM 665 O O . ALA A 1 87 ? -8.209 9.995 -0.069 1.00 73.81 87 ALA A O 1
ATOM 666 N N . ILE A 1 88 ? -8.266 11.475 -1.769 1.00 79.19 88 ILE A N 1
ATOM 667 C CA . ILE A 1 88 ? -9.062 12.493 -1.079 1.00 79.19 88 ILE A CA 1
ATOM 668 C C . ILE A 1 88 ? -10.432 11.923 -0.703 1.00 79.19 88 ILE A C 1
ATOM 670 O O . ILE A 1 88 ? -10.852 12.051 0.447 1.00 79.19 88 ILE A O 1
ATOM 674 N N . GLY A 1 89 ? -11.112 11.248 -1.634 1.00 82.62 89 GLY A N 1
ATOM 675 C CA . GLY A 1 89 ? -12.413 10.627 -1.388 1.00 82.62 89 GLY A CA 1
ATOM 676 C C . GLY A 1 89 ? -12.375 9.598 -0.256 1.00 82.62 89 GLY A C 1
ATOM 677 O O . GLY A 1 89 ? -13.190 9.669 0.665 1.00 82.62 89 GLY A O 1
ATOM 678 N N . LEU A 1 90 ? -11.397 8.685 -0.270 1.00 76.56 90 LEU A N 1
ATOM 679 C CA . LEU A 1 90 ? -11.213 7.684 0.788 1.00 76.56 90 LEU A CA 1
ATOM 680 C C . LEU A 1 90 ? -10.882 8.329 2.141 1.00 76.56 90 LEU A C 1
ATOM 682 O O . LEU A 1 90 ? -11.450 7.938 3.165 1.00 76.56 90 LEU A O 1
ATOM 686 N N . GLY A 1 91 ? -10.023 9.351 2.145 1.00 73.31 91 GLY A N 1
ATOM 687 C CA . GLY A 1 91 ? -9.699 10.126 3.342 1.00 73.31 91 GLY A CA 1
ATOM 688 C C . GLY A 1 91 ? -10.933 10.793 3.953 1.00 73.31 91 GLY A C 1
ATOM 689 O O . GLY A 1 91 ? -11.172 10.667 5.155 1.00 73.31 91 GLY A O 1
ATOM 690 N N . LEU A 1 92 ? -11.768 11.435 3.131 1.00 82.38 92 LEU A N 1
ATOM 691 C CA . LEU A 1 92 ? -13.017 12.064 3.572 1.00 82.38 92 LEU A CA 1
ATOM 692 C C . LEU A 1 92 ? -14.015 11.036 4.123 1.00 82.38 92 LEU A C 1
ATOM 694 O O . LEU A 1 92 ? -14.564 11.242 5.206 1.00 82.38 92 LEU A O 1
ATOM 698 N N . VAL A 1 93 ? -14.212 9.902 3.440 1.00 77.88 93 VAL A N 1
ATOM 699 C CA . VAL A 1 93 ? -15.088 8.816 3.921 1.00 77.88 93 VAL A CA 1
ATOM 700 C C . VAL A 1 93 ? -14.627 8.300 5.286 1.00 77.88 93 VAL A C 1
ATOM 702 O O . VAL A 1 93 ? -15.448 8.065 6.174 1.00 77.88 93 VAL A O 1
ATOM 705 N N . ALA A 1 94 ? -13.321 8.182 5.508 1.00 76.06 94 ALA A N 1
ATOM 706 C CA . ALA A 1 94 ? -12.792 7.728 6.787 1.00 76.06 94 ALA A CA 1
ATOM 707 C C . ALA A 1 94 ? -12.855 8.765 7.910 1.00 76.06 94 ALA A C 1
ATOM 709 O O . ALA A 1 94 ? -12.925 8.394 9.082 1.00 76.06 94 ALA A O 1
ATOM 710 N N . LEU A 1 95 ? -12.883 10.060 7.588 1.00 76.50 95 LEU A N 1
ATOM 711 C CA . LEU A 1 95 ? -13.207 11.090 8.576 1.00 76.50 95 LEU A CA 1
ATOM 712 C C . LEU A 1 95 ? -14.663 10.976 9.049 1.00 76.50 95 LEU A C 1
ATOM 714 O O . LEU A 1 95 ? -14.930 11.209 10.229 1.00 76.50 95 LEU A O 1
ATOM 718 N N . LEU A 1 96 ? -15.577 10.574 8.161 1.00 81.56 96 LEU A N 1
ATOM 719 C CA . LEU A 1 96 ? -16.999 10.384 8.465 1.00 81.56 96 LEU A CA 1
ATOM 720 C C . LEU A 1 96 ? -17.279 9.060 9.193 1.00 81.56 96 LEU A C 1
ATOM 722 O O . LEU A 1 96 ? -18.169 8.989 10.039 1.00 81.56 96 LEU A O 1
ATOM 726 N N . ILE A 1 97 ? -16.504 8.011 8.906 1.00 81.12 97 ILE A N 1
ATOM 727 C CA . ILE A 1 97 ? -16.663 6.681 9.501 1.00 81.12 97 ILE A CA 1
ATOM 728 C C . ILE A 1 97 ? -15.486 6.415 10.432 1.00 81.12 97 ILE A C 1
ATOM 730 O O . ILE A 1 97 ? -14.441 5.922 10.016 1.00 81.12 97 ILE A O 1
ATOM 734 N N . ARG A 1 98 ? -15.673 6.675 11.732 1.00 77.06 98 ARG A N 1
ATOM 735 C CA . ARG A 1 98 ? -14.608 6.558 12.746 1.00 77.06 98 ARG A CA 1
ATOM 736 C C . ARG A 1 98 ? -13.883 5.205 12.727 1.00 77.06 98 ARG A C 1
ATOM 738 O O . ARG A 1 98 ? -12.695 5.157 13.013 1.00 77.06 98 ARG A O 1
ATOM 745 N N . ARG A 1 99 ? -14.598 4.131 12.371 1.00 80.31 99 ARG A N 1
ATOM 746 C CA . ARG A 1 99 ? -14.069 2.766 12.233 1.00 80.31 99 ARG A CA 1
ATOM 747 C C . ARG A 1 99 ? -13.162 2.573 11.010 1.00 80.31 99 ARG A C 1
ATOM 749 O O . ARG A 1 99 ? -12.283 1.736 11.064 1.00 80.31 99 ARG A O 1
ATOM 756 N N . ALA A 1 100 ? -13.344 3.334 9.932 1.00 78.06 100 ALA A N 1
ATOM 757 C CA . ALA A 1 100 ? -12.518 3.241 8.724 1.00 78.06 100 ALA A CA 1
ATOM 758 C C . ALA A 1 100 ? -11.224 4.071 8.813 1.00 78.06 100 ALA A C 1
ATOM 760 O O . ALA A 1 100 ? -10.386 4.017 7.912 1.00 78.06 100 ALA A O 1
ATOM 761 N N . ARG A 1 101 ? -11.047 4.841 9.898 1.00 85.81 101 ARG A N 1
ATOM 762 C CA . ARG A 1 101 ? -9.880 5.707 10.110 1.00 85.81 101 ARG A CA 1
ATOM 763 C C . ARG A 1 101 ? -8.536 4.987 9.981 1.00 85.81 101 ARG A C 1
ATOM 765 O O . ARG A 1 101 ? -7.700 5.529 9.264 1.00 85.81 101 ARG A O 1
ATOM 772 N N . PRO A 1 102 ? -8.297 3.815 10.600 1.00 90.88 102 PRO A N 1
ATOM 773 C CA . PRO A 1 102 ? -7.000 3.152 10.487 1.00 90.88 102 PRO A CA 1
ATOM 774 C C . PRO A 1 102 ? -6.672 2.794 9.035 1.00 90.88 102 PRO A C 1
ATOM 776 O O . PRO A 1 102 ? -5.605 3.152 8.546 1.00 90.88 102 PRO A O 1
ATOM 779 N N . ALA A 1 103 ? -7.620 2.192 8.311 1.00 88.25 103 ALA A N 1
ATOM 780 C CA . ALA A 1 103 ? -7.434 1.820 6.910 1.00 88.25 103 ALA A CA 1
ATOM 781 C C . ALA A 1 103 ? -7.129 3.027 6.009 1.00 88.25 103 ALA A C 1
ATOM 783 O O . ALA A 1 103 ? -6.210 2.979 5.195 1.00 88.25 103 ALA A O 1
ATOM 784 N N . ALA A 1 104 ? -7.846 4.139 6.174 1.00 86.19 104 ALA A N 1
ATOM 785 C CA . ALA A 1 104 ? -7.578 5.326 5.368 1.00 86.19 104 ALA A CA 1
ATOM 786 C C . ALA A 1 104 ? -6.289 6.052 5.750 1.00 86.19 104 ALA A C 1
ATOM 788 O O . ALA A 1 104 ? -5.638 6.610 4.876 1.00 86.19 104 ALA A O 1
ATOM 789 N N . LEU A 1 105 ? -5.888 6.033 7.024 1.00 88.06 105 LEU A N 1
ATOM 790 C CA . LEU A 1 105 ? -4.562 6.512 7.414 1.00 88.06 105 LEU A CA 1
ATOM 791 C C . LEU A 1 105 ? -3.461 5.662 6.764 1.00 88.06 105 LEU A C 1
ATOM 793 O O . LEU A 1 105 ? -2.457 6.218 6.330 1.00 88.06 105 LEU A O 1
ATOM 797 N N . GLY A 1 106 ? -3.680 4.351 6.624 1.00 89.56 106 GLY A N 1
ATOM 798 C CA . GLY A 1 106 ? -2.820 3.470 5.834 1.00 89.56 106 GLY A CA 1
ATOM 799 C C . GLY A 1 106 ? -2.736 3.903 4.369 1.00 89.56 106 GLY A C 1
ATOM 800 O O . GLY A 1 106 ? -1.644 4.087 3.842 1.00 89.56 106 GLY A O 1
ATOM 801 N N . VAL A 1 107 ? -3.880 4.162 3.730 1.00 87.06 107 VAL A N 1
ATOM 802 C CA . VAL A 1 107 ? -3.942 4.687 2.352 1.00 87.06 107 VAL A CA 1
ATOM 803 C C . VAL A 1 107 ? -3.204 6.024 2.213 1.00 87.06 107 VAL A C 1
ATOM 805 O O . VAL A 1 107 ? -2.459 6.228 1.261 1.00 87.06 107 VAL A O 1
ATOM 808 N N . LEU A 1 108 ? -3.367 6.944 3.164 1.00 86.69 108 LEU A N 1
ATOM 809 C CA . LEU A 1 108 ? -2.656 8.224 3.143 1.00 86.69 108 LEU A CA 1
ATOM 810 C C . LEU A 1 108 ? -1.142 8.044 3.309 1.00 86.69 108 LEU A C 1
ATOM 812 O O . LEU A 1 108 ? -0.377 8.749 2.652 1.00 86.69 108 LEU A O 1
ATOM 816 N N . LEU A 1 109 ? -0.709 7.097 4.150 1.00 89.31 109 LEU A N 1
ATOM 817 C CA . LEU A 1 109 ? 0.703 6.737 4.275 1.00 89.31 109 LEU A CA 1
ATOM 818 C C . LEU A 1 109 ? 1.262 6.242 2.935 1.00 89.31 109 LEU A C 1
ATOM 820 O O . LEU A 1 109 ? 2.339 6.681 2.549 1.00 89.31 109 LEU A O 1
ATOM 824 N N . HIS A 1 110 ? 0.528 5.386 2.221 1.00 89.38 110 HIS A N 1
ATOM 825 C CA . HIS A 1 110 ? 0.921 4.898 0.897 1.00 89.38 110 HIS A CA 1
ATOM 826 C C . HIS A 1 110 ? 1.221 6.058 -0.069 1.00 89.38 110 HIS A C 1
ATOM 828 O O . HIS A 1 110 ? 2.331 6.180 -0.576 1.00 89.38 110 HIS A O 1
ATOM 834 N N . PHE A 1 111 ? 0.288 7.002 -0.219 1.00 84.81 111 PHE A N 1
ATOM 835 C CA . PHE A 1 111 ? 0.503 8.170 -1.081 1.00 84.81 111 PHE A CA 1
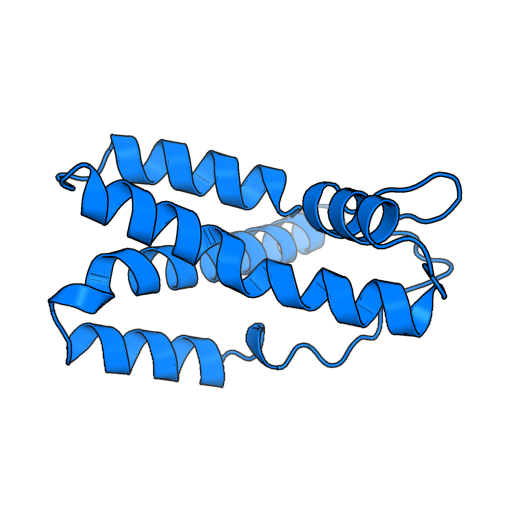ATOM 836 C C . PHE A 1 111 ? 1.654 9.072 -0.629 1.00 84.81 111 PHE A C 1
ATOM 838 O O . PHE A 1 111 ? 2.358 9.640 -1.463 1.00 84.81 111 PHE A O 1
ATOM 845 N N . ALA A 1 112 ? 1.850 9.241 0.681 1.00 86.56 112 ALA A N 1
ATOM 846 C CA . ALA A 1 112 ? 2.961 10.036 1.193 1.00 86.56 112 ALA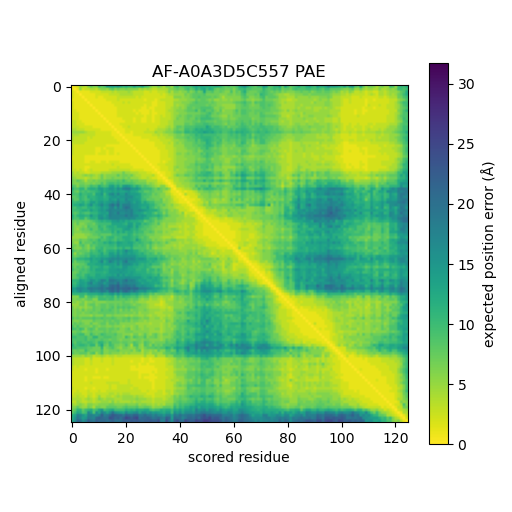 A CA 1
ATOM 847 C C . ALA A 1 112 ? 4.319 9.429 0.805 1.00 86.56 112 ALA A C 1
ATOM 849 O O . ALA A 1 112 ? 5.256 10.167 0.494 1.00 86.56 112 ALA A O 1
ATOM 850 N N . LEU A 1 113 ? 4.408 8.099 0.800 1.00 87.75 113 LEU A N 1
ATOM 851 C CA . LEU A 1 113 ? 5.596 7.353 0.402 1.00 87.75 113 LEU A CA 1
ATOM 852 C C . LEU A 1 113 ? 5.848 7.458 -1.108 1.00 87.75 113 LEU A C 1
ATOM 854 O O . LEU A 1 113 ? 6.964 7.786 -1.503 1.00 87.75 113 LEU A O 1
ATOM 858 N N . ASP A 1 114 ? 4.813 7.332 -1.938 1.00 83.06 114 ASP A N 1
ATOM 859 C CA . ASP A 1 114 ? 4.915 7.563 -3.387 1.00 83.06 114 ASP A CA 1
ATOM 860 C C . ASP A 1 114 ? 5.378 8.987 -3.730 1.00 83.06 114 ASP A C 1
ATOM 862 O O . ASP A 1 114 ? 6.242 9.193 -4.584 1.00 83.06 114 ASP A O 1
ATOM 866 N N . VAL A 1 115 ? 4.837 10.001 -3.048 1.00 83.31 115 VAL A N 1
ATOM 867 C CA . VAL A 1 115 ? 5.272 11.393 -3.242 1.00 83.31 115 VAL A CA 1
ATOM 868 C C . VAL A 1 115 ? 6.735 11.567 -2.836 1.00 83.31 115 VAL A C 1
ATOM 870 O O . VAL A 1 115 ? 7.480 12.267 -3.527 1.00 83.31 115 VAL A O 1
ATOM 873 N N . LEU A 1 116 ? 7.159 10.945 -1.733 1.00 85.12 116 LEU A N 1
ATOM 874 C CA . LEU A 1 116 ? 8.549 10.989 -1.288 1.00 85.12 116 LEU A CA 1
ATOM 875 C C . LEU A 1 116 ? 9.483 10.354 -2.323 1.00 85.12 116 LEU A C 1
ATOM 877 O O . LEU A 1 116 ? 10.533 10.932 -2.604 1.00 85.12 116 LEU A O 1
ATOM 881 N N . ASP A 1 117 ? 9.091 9.225 -2.907 1.00 81.31 117 ASP A N 1
ATOM 882 C CA . ASP A 1 117 ? 9.830 8.537 -3.969 1.00 81.31 117 ASP A CA 1
ATOM 883 C C . ASP A 1 117 ? 10.020 9.457 -5.181 1.00 81.31 117 ASP A C 1
ATOM 885 O O . ASP A 1 117 ? 11.149 9.751 -5.565 1.00 81.31 117 ASP A O 1
ATOM 889 N N . ILE A 1 118 ? 8.933 10.065 -5.679 1.00 78.50 118 ILE A N 1
ATOM 890 C CA . ILE A 1 118 ? 8.972 11.021 -6.801 1.00 78.50 118 ILE A CA 1
ATOM 891 C C . ILE A 1 118 ? 9.897 12.207 -6.502 1.00 78.50 118 ILE A C 1
ATOM 893 O O . ILE A 1 118 ? 10.649 12.659 -7.370 1.00 78.50 118 ILE A O 1
ATOM 897 N N . VAL A 1 119 ? 9.820 12.770 -5.293 1.00 77.69 119 VAL A N 1
ATOM 898 C CA . VAL A 1 119 ? 10.654 13.915 -4.899 1.00 77.69 119 VAL A CA 1
ATOM 899 C C . VAL A 1 119 ? 12.120 13.511 -4.775 1.00 77.69 119 VAL A C 1
ATOM 901 O O . VAL A 1 119 ? 12.992 14.301 -5.136 1.00 77.69 119 VAL A O 1
ATOM 904 N N . THR A 1 120 ? 12.396 12.316 -4.259 1.00 76.88 120 THR A N 1
ATOM 905 C CA . THR A 1 120 ? 13.760 11.818 -4.057 1.00 76.88 120 THR A CA 1
ATOM 906 C C . THR A 1 120 ? 14.406 11.468 -5.391 1.00 76.88 120 THR A C 1
ATOM 908 O O . THR A 1 120 ? 15.510 11.941 -5.645 1.00 76.88 120 THR A O 1
ATOM 911 N N . ASP A 1 121 ? 13.687 10.788 -6.283 1.00 70.06 121 ASP A N 1
ATOM 912 C CA . ASP A 1 121 ? 14.141 10.475 -7.642 1.00 70.06 121 ASP A CA 1
ATOM 913 C C . ASP A 1 121 ? 14.427 11.737 -8.463 1.00 70.06 121 ASP A C 1
ATOM 915 O O .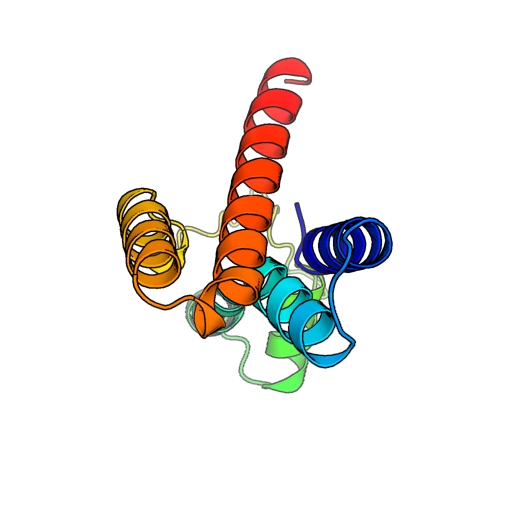 ASP A 1 121 ? 15.422 11.819 -9.177 1.00 70.06 121 ASP A O 1
ATOM 919 N N . ARG A 1 122 ? 13.614 12.791 -8.314 1.00 57.50 122 ARG A N 1
ATOM 920 C CA . ARG A 1 122 ? 13.891 14.097 -8.944 1.00 57.50 122 ARG A CA 1
ATOM 921 C C . ARG A 1 122 ? 15.109 14.825 -8.376 1.00 57.50 122 ARG A C 1
ATOM 923 O O . ARG A 1 122 ? 15.559 15.787 -8.988 1.00 57.50 122 ARG A O 1
ATOM 930 N N . ARG A 1 123 ? 15.584 14.455 -7.186 1.00 48.25 123 ARG A N 1
ATOM 931 C CA . ARG A 1 123 ? 16.791 15.034 -6.570 1.00 48.25 123 ARG A CA 1
ATOM 932 C C . ARG A 1 123 ? 18.050 14.240 -6.901 1.00 48.25 123 ARG A C 1
ATOM 934 O O . ARG A 1 123 ? 19.142 14.767 -6.706 1.00 48.25 123 ARG A O 1
ATOM 941 N N . THR A 1 124 ? 17.904 12.990 -7.328 1.00 43.75 124 THR A N 1
ATOM 942 C CA . THR A 1 124 ? 19.008 12.083 -7.664 1.00 43.75 124 THR A CA 1
ATOM 943 C C . THR A 1 124 ? 19.227 11.922 -9.172 1.00 43.75 124 THR A C 1
ATOM 945 O O . THR A 1 124 ? 20.275 11.397 -9.551 1.00 43.75 124 THR A O 1
ATOM 948 N N . ALA A 1 125 ? 18.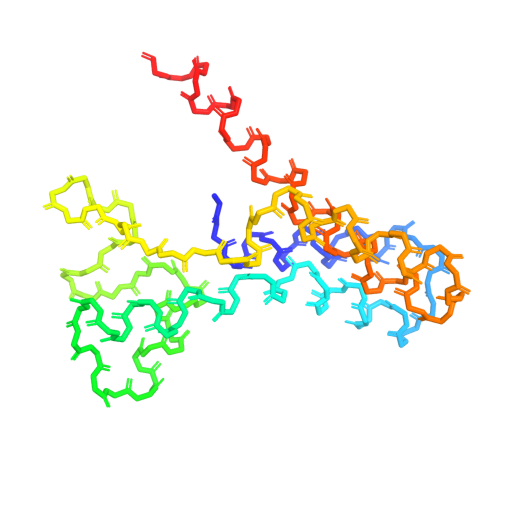292 12.386 -10.011 1.00 43.78 125 ALA A N 1
ATOM 949 C CA . ALA A 1 125 ? 18.421 12.530 -11.469 1.00 43.78 125 ALA A CA 1
ATOM 950 C C . ALA A 1 125 ? 18.993 13.897 -11.882 1.00 43.78 125 ALA A C 1
ATOM 952 O O . ALA A 1 125 ? 19.733 13.931 -12.891 1.00 43.78 125 ALA A O 1
#

Solvent-accessible surface area (backbone atoms only — not comparable to full-atom values): 6739 Å² total; per-residue (Å²): 128,45,39,56,55,32,35,51,53,22,50,55,53,38,73,74,44,99,53,52,76,66,43,31,50,37,16,28,50,22,14,36,53,59,49,56,61,46,30,63,43,46,24,73,72,73,62,50,82,49,70,66,59,30,52,45,28,35,45,61,38,46,51,97,98,45,46,62,78,34,83,92,58,66,73,87,56,94,55,72,67,78,33,70,67,46,50,51,50,46,43,53,52,16,69,75,35,75,86,42,33,38,27,31,52,13,39,51,50,33,53,53,51,48,52,48,41,55,55,49,52,67,72,76,108